Protein AF-A0A2J0N388-F1 (afdb_monomer)

Secondary structure (DSSP, 8-state):
------HHHHHHHHHHHHHHH---B-HHHHHHHHIIIIIIGGGS-TT--------SBGGGTHHHHHTS--

Solvent-accessible surface area (backbone atoms only — not comparable to full-atom values): 4305 Å² total; per-residue (Å²): 137,90,82,90,66,54,71,74,50,16,50,50,16,33,48,49,41,30,74,76,70,70,43,61,47,17,69,77,32,9,31,54,45,26,42,46,64,73,64,45,49,81,76,51,65,89,90,64,85,83,88,79,78,73,84,48,66,16,81,83,45,48,71,65,51,72,76,47,92,124

Radius of gyration: 12.14 Å; Cα contacts (8 Å, |Δi|>4): 82; chains: 1; bounding box: 34×28×29 Å

Structure (mmCIF, N/CA/C/O backbone):
data_AF-A0A2J0N388-F1
#
_entry.id   AF-A0A2J0N388-F1
#
loop_
_atom_site.group_PDB
_atom_site.id
_atom_site.type_symbol
_atom_site.label_atom_id
_atom_site.label_alt_id
_atom_site.label_comp_id
_atom_site.label_asym_id
_atom_site.label_entity_id
_atom_site.label_seq_id
_atom_site.pdbx_PDB_ins_code
_atom_site.Cartn_x
_atom_site.Cartn_y
_atom_site.Cartn_z
_atom_site.occupancy
_atom_site.B_iso_or_equiv
_atom_site.auth_seq_id
_atom_site.auth_comp_id
_atom_site.auth_asym_id
_atom_site.auth_atom_id
_atom_site.pdbx_PDB_model_num
ATOM 1 N N . GLU A 1 1 ? -8.456 16.290 3.303 1.00 88.38 1 GLU A N 1
ATOM 2 C CA . GLU A 1 1 ? -7.115 16.780 3.685 1.00 88.38 1 GLU A CA 1
ATOM 3 C C . GLU A 1 1 ? -6.097 16.159 2.743 1.00 88.38 1 GLU A C 1
ATOM 5 O O . GLU A 1 1 ? -6.317 15.028 2.321 1.00 88.38 1 GLU A O 1
ATOM 10 N N . TYR A 1 2 ? -5.041 16.887 2.390 1.00 94.44 2 TYR A N 1
ATOM 11 C CA . TYR A 1 2 ? -3.915 16.332 1.641 1.00 94.44 2 TYR A CA 1
ATOM 12 C C . TYR A 1 2 ? -2.804 15.964 2.615 1.00 94.44 2 TYR A C 1
ATOM 14 O O . TYR A 1 2 ? -2.466 16.749 3.496 1.00 94.44 2 TYR A O 1
ATOM 22 N N . VAL A 1 3 ? -2.247 14.770 2.451 1.00 96.56 3 VAL A N 1
ATOM 23 C CA . VAL A 1 3 ? -1.243 14.200 3.350 1.00 96.56 3 VAL A CA 1
ATOM 24 C C . VAL A 1 3 ? -0.089 13.646 2.530 1.00 96.56 3 VAL A C 1
ATOM 26 O O . VAL A 1 3 ? -0.294 13.131 1.433 1.00 96.56 3 VAL A O 1
ATOM 29 N N . ALA A 1 4 ? 1.120 13.744 3.072 1.00 96.62 4 ALA A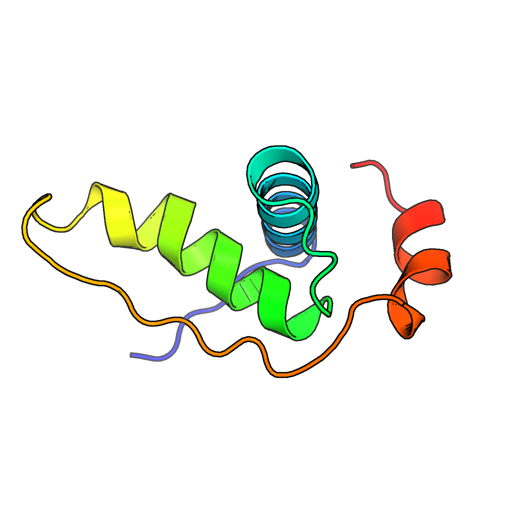 N 1
ATOM 30 C CA . ALA A 1 4 ? 2.306 13.153 2.473 1.00 96.62 4 ALA A CA 1
ATOM 31 C C . ALA A 1 4 ? 2.601 11.784 3.099 1.00 96.62 4 ALA A C 1
ATOM 33 O O . ALA A 1 4 ? 2.432 11.582 4.305 1.00 96.62 4 ALA A O 1
ATOM 34 N N . VAL A 1 5 ? 3.072 10.863 2.265 1.00 97.69 5 VAL A N 1
ATOM 35 C CA . VAL A 1 5 ? 3.607 9.551 2.644 1.00 97.69 5 VAL A CA 1
ATOM 36 C C . VAL A 1 5 ? 4.987 9.454 2.010 1.00 97.69 5 VAL A C 1
ATOM 38 O O . VAL A 1 5 ? 5.144 9.830 0.852 1.00 97.69 5 VAL A O 1
ATOM 41 N N . ALA A 1 6 ? 5.989 9.018 2.768 1.00 97.19 6 ALA A N 1
ATOM 42 C CA . ALA A 1 6 ? 7.349 8.896 2.246 1.00 97.19 6 ALA A CA 1
ATOM 43 C C . ALA A 1 6 ? 7.520 7.619 1.405 1.00 97.19 6 ALA A C 1
ATOM 45 O O 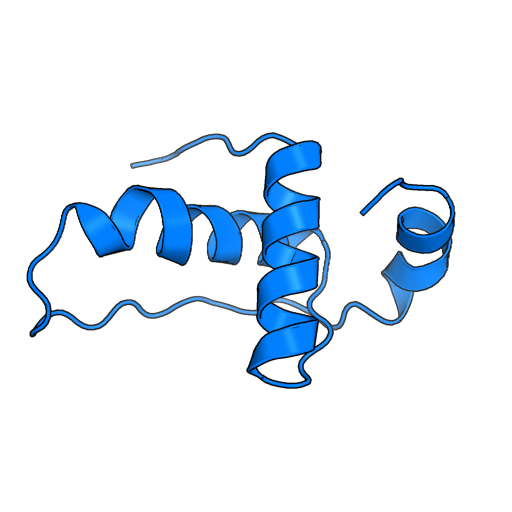. ALA A 1 6 ? 6.852 6.618 1.657 1.00 97.19 6 ALA A O 1
ATOM 46 N N . ASP A 1 7 ? 8.499 7.586 0.502 1.00 95.06 7 ASP A N 1
ATOM 47 C CA . ASP A 1 7 ? 8.744 6.423 -0.370 1.00 95.06 7 ASP A CA 1
ATOM 48 C C . ASP A 1 7 ? 8.917 5.111 0.410 1.00 95.06 7 ASP A C 1
ATOM 50 O O . ASP A 1 7 ? 8.351 4.079 0.060 1.00 95.06 7 ASP A O 1
ATOM 54 N N . LYS A 1 8 ? 9.644 5.144 1.537 1.00 95.00 8 LYS A N 1
ATOM 55 C CA . LYS A 1 8 ? 9.820 3.967 2.411 1.00 95.00 8 LYS A CA 1
ATOM 56 C C . LYS A 1 8 ? 8.503 3.466 2.998 1.00 95.00 8 LYS A C 1
ATOM 58 O O . LYS A 1 8 ? 8.332 2.269 3.207 1.00 95.00 8 LYS A O 1
ATOM 63 N N . GLU A 1 9 ? 7.592 4.381 3.297 1.00 97.25 9 GLU A N 1
ATOM 64 C CA . GLU A 1 9 ? 6.265 4.052 3.797 1.00 97.25 9 GLU A CA 1
ATOM 65 C C . GLU A 1 9 ? 5.396 3.473 2.668 1.00 97.25 9 GLU A C 1
ATOM 67 O O . GLU A 1 9 ? 4.718 2.465 2.864 1.00 97.25 9 GLU A O 1
ATOM 72 N N . ALA A 1 10 ? 5.484 4.033 1.460 1.00 96.44 10 ALA A N 1
ATOM 73 C CA . ALA A 1 10 ? 4.817 3.486 0.282 1.00 96.44 10 ALA A CA 1
ATOM 74 C C . ALA A 1 10 ? 5.294 2.063 -0.042 1.00 96.44 10 ALA A C 1
ATOM 76 O O . ALA A 1 10 ? 4.466 1.196 -0.301 1.00 96.44 10 ALA A O 1
ATOM 77 N N . LEU A 1 11 ? 6.595 1.780 0.068 1.00 96.06 11 LEU A N 1
ATOM 78 C CA . LEU A 1 11 ? 7.142 0.425 -0.080 1.00 96.06 11 LEU A CA 1
ATOM 79 C C . LEU A 1 11 ? 6.552 -0.564 0.941 1.00 96.06 11 LEU A C 1
ATOM 81 O O . LEU A 1 11 ? 6.257 -1.709 0.600 1.00 96.06 11 LEU A O 1
ATOM 85 N N . GLN A 1 12 ? 6.305 -0.126 2.180 1.00 97.00 12 GLN A N 1
ATOM 86 C CA . GLN A 1 12 ? 5.587 -0.951 3.159 1.00 97.00 12 GLN A CA 1
ATOM 87 C C . GLN A 1 12 ? 4.123 -1.160 2.754 1.00 97.00 12 GLN A C 1
ATOM 89 O O . GLN A 1 12 ? 3.600 -2.260 2.912 1.00 97.00 12 GLN A O 1
ATOM 94 N N . GLY A 1 13 ? 3.464 -0.129 2.216 1.00 97.19 13 GLY A N 1
ATOM 95 C CA . GLY A 1 13 ? 2.119 -0.230 1.640 1.00 97.19 13 GLY A CA 1
ATOM 96 C C . GLY A 1 13 ? 2.033 -1.264 0.518 1.00 97.19 13 GLY A C 1
ATOM 97 O O . GLY A 1 13 ? 1.154 -2.125 0.544 1.00 97.19 13 GLY A O 1
ATOM 98 N N . PHE A 1 14 ? 2.990 -1.218 -0.411 1.00 96.38 14 PHE A N 1
ATOM 99 C CA . PHE A 1 14 ? 3.131 -2.168 -1.513 1.00 96.38 14 PHE A CA 1
ATOM 100 C C . PHE A 1 14 ? 3.244 -3.603 -0.990 1.00 96.38 14 PHE A C 1
ATOM 102 O O . PHE A 1 14 ? 2.482 -4.485 -1.396 1.00 96.38 14 PHE A O 1
ATOM 109 N N . LYS A 1 15 ? 4.167 -3.821 -0.044 1.00 96.00 15 LYS A N 1
ATOM 110 C CA . LYS A 1 15 ? 4.425 -5.133 0.554 1.00 96.00 15 LYS A CA 1
ATOM 111 C C . LYS A 1 15 ? 3.193 -5.687 1.263 1.00 96.00 15 LYS A C 1
ATOM 113 O O . LYS A 1 15 ? 2.825 -6.827 1.014 1.00 96.00 15 LYS A O 1
ATOM 118 N N . MET A 1 16 ? 2.521 -4.874 2.082 1.00 97.38 16 MET A N 1
ATOM 119 C CA . MET A 1 16 ? 1.313 -5.299 2.796 1.00 97.38 16 MET A CA 1
ATOM 120 C C . MET A 1 16 ? 0.224 -5.777 1.841 1.00 97.38 16 MET A C 1
ATOM 122 O O . MET A 1 16 ? -0.306 -6.864 2.036 1.00 97.38 16 MET A O 1
ATOM 126 N N . LEU A 1 17 ? -0.105 -4.991 0.812 1.00 97.56 17 LEU A N 1
ATOM 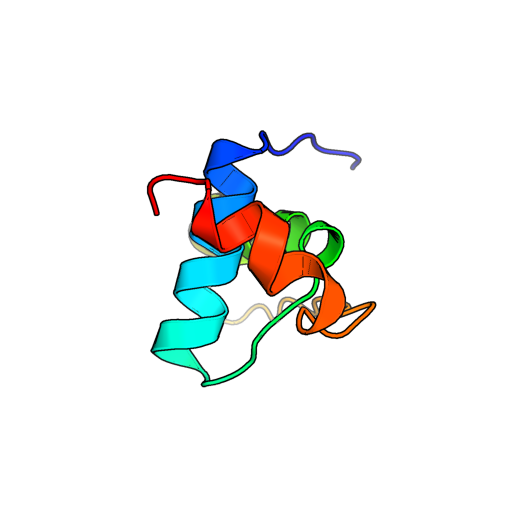127 C CA . LEU A 1 17 ? -1.182 -5.371 -0.102 1.00 97.56 17 LEU A CA 1
ATOM 128 C C . LEU A 1 17 ? -0.821 -6.619 -0.924 1.00 97.56 17 LEU A C 1
ATOM 130 O O . LEU A 1 17 ? -1.673 -7.478 -1.145 1.00 97.56 17 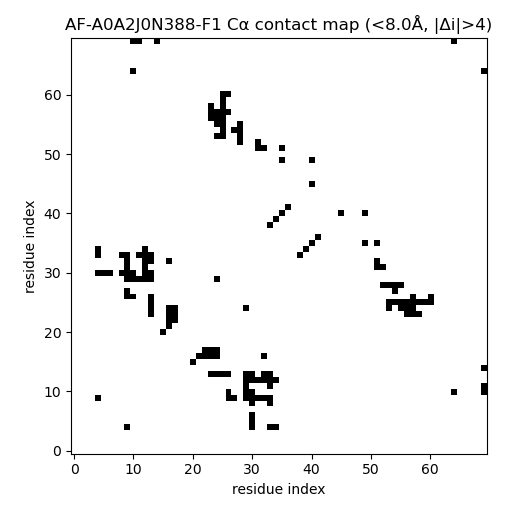LEU A O 1
ATOM 134 N N . THR A 1 18 ? 0.453 -6.750 -1.300 1.00 95.88 18 THR A N 1
ATOM 135 C CA . THR A 1 18 ? 0.953 -7.922 -2.028 1.00 95.88 18 THR A CA 1
ATOM 136 C C . THR A 1 18 ? 0.909 -9.184 -1.170 1.00 95.88 18 THR A C 1
ATOM 138 O O . THR A 1 18 ? 0.429 -10.216 -1.628 1.00 95.88 18 THR A O 1
ATOM 141 N N . GLU A 1 19 ? 1.382 -9.121 0.075 1.00 96.50 19 GLU A N 1
ATOM 142 C CA . GLU A 1 19 ? 1.461 -10.288 0.964 1.00 96.50 19 GLU A CA 1
ATOM 143 C C . GLU A 1 19 ? 0.098 -10.691 1.540 1.00 96.50 19 GLU A C 1
ATOM 145 O O . GLU A 1 19 ? -0.152 -11.879 1.731 1.00 96.50 19 GLU A O 1
ATOM 150 N N . MET A 1 20 ? -0.777 -9.724 1.827 1.00 97.69 20 MET A N 1
ATOM 151 C CA . MET A 1 20 ? -2.069 -9.993 2.470 1.00 97.69 20 MET A CA 1
ATOM 152 C C . MET A 1 20 ? -3.159 -10.359 1.464 1.00 97.69 20 MET A C 1
ATOM 154 O O . MET A 1 20 ? -3.938 -11.269 1.726 1.00 97.69 20 MET A O 1
ATOM 158 N N . GLU A 1 21 ? -3.201 -9.679 0.315 1.00 97.62 21 GLU A N 1
ATOM 159 C CA . GLU A 1 21 ? -4.305 -9.805 -0.648 1.00 97.62 21 GLU A CA 1
ATOM 160 C C . GLU A 1 21 ? -3.859 -10.376 -2.003 1.00 97.62 21 GLU A C 1
ATOM 162 O O . GLU A 1 21 ? -4.686 -10.592 -2.888 1.00 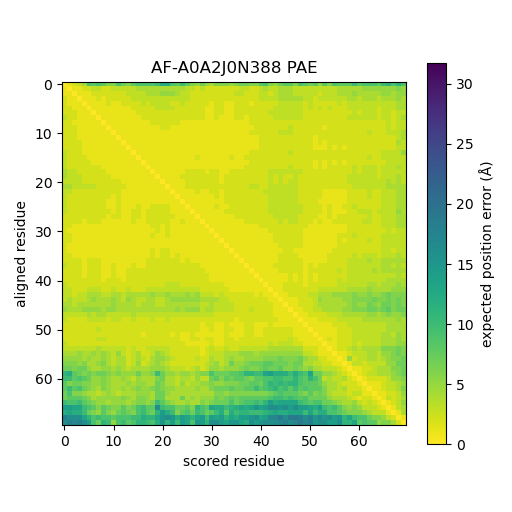97.62 21 GLU A O 1
ATOM 167 N N . GLY A 1 22 ? -2.557 -10.605 -2.213 1.00 96.38 22 GLY A N 1
ATOM 168 C CA . GLY A 1 22 ? -2.031 -11.096 -3.492 1.00 96.38 22 GLY A CA 1
ATOM 169 C C . GLY A 1 22 ? -2.140 -10.084 -4.640 1.00 96.38 22 GLY A C 1
ATOM 170 O O . GLY A 1 22 ? -2.003 -10.454 -5.806 1.00 96.38 22 GLY A O 1
ATOM 171 N N . ILE A 1 23 ? -2.398 -8.810 -4.332 1.00 96.62 23 ILE A N 1
ATOM 172 C CA . ILE A 1 23 ? -2.513 -7.731 -5.316 1.00 96.62 23 ILE A CA 1
ATOM 173 C C . ILE A 1 23 ? -1.186 -6.984 -5.364 1.00 96.62 23 ILE A C 1
ATOM 175 O O . ILE A 1 23 ? -0.715 -6.509 -4.339 1.00 96.62 23 ILE A O 1
ATOM 179 N N . ILE A 1 24 ? -0.620 -6.825 -6.561 1.00 95.38 24 ILE A N 1
ATOM 180 C CA . ILE A 1 24 ? 0.605 -6.052 -6.800 1.00 95.38 24 ILE A CA 1
ATOM 181 C C . ILE A 1 24 ? 0.203 -4.628 -7.238 1.00 95.38 24 ILE A C 1
ATOM 183 O O . ILE A 1 24 ? -0.089 -4.418 -8.423 1.00 95.38 24 ILE A O 1
ATOM 187 N N . PRO A 1 25 ? 0.119 -3.640 -6.323 1.00 96.75 25 PRO A N 1
ATOM 188 C CA . PRO A 1 25 ? -0.298 -2.283 -6.671 1.00 96.75 25 PRO A CA 1
ATOM 189 C C . PRO A 1 25 ? 0.817 -1.495 -7.355 1.00 96.75 25 PRO A C 1
ATOM 191 O O . PRO A 1 25 ? 1.996 -1.741 -7.121 1.00 96.75 25 PRO A O 1
ATOM 194 N N . ALA A 1 26 ? 0.440 -0.476 -8.127 1.00 96.31 26 ALA A N 1
ATOM 195 C CA . ALA A 1 26 ? 1.383 0.570 -8.520 1.00 96.31 26 ALA A CA 1
ATOM 196 C C . ALA A 1 26 ? 1.977 1.283 -7.286 1.00 96.31 26 ALA A C 1
ATOM 198 O O . ALA A 1 26 ? 1.323 1.387 -6.231 1.00 96.31 26 ALA A O 1
ATOM 199 N N . LEU A 1 27 ? 3.196 1.811 -7.401 1.00 94.88 27 LEU A N 1
ATOM 200 C CA . LEU A 1 27 ? 3.848 2.522 -6.291 1.00 94.88 27 LEU A CA 1
ATOM 201 C C . LEU A 1 27 ? 3.060 3.759 -5.836 1.00 94.88 27 LEU A C 1
ATOM 203 O O . LEU A 1 27 ? 2.972 4.031 -4.635 1.00 94.88 27 LEU A O 1
ATOM 207 N N . GLU A 1 28 ? 2.397 4.465 -6.748 1.00 95.62 28 GLU A N 1
ATOM 208 C CA . GLU A 1 28 ? 1.545 5.613 -6.419 1.00 95.62 28 GLU A CA 1
ATOM 209 C C . GLU A 1 28 ? 0.345 5.188 -5.563 1.00 95.62 28 GLU A C 1
ATOM 211 O O . GLU A 1 28 ? 0.035 5.821 -4.554 1.00 95.62 28 GLU A O 1
ATOM 216 N N . SER A 1 29 ? -0.292 4.062 -5.903 1.00 97.19 29 SER A N 1
ATOM 217 C CA . SER A 1 29 ? -1.399 3.499 -5.112 1.00 97.19 29 SER A CA 1
ATOM 218 C C . SER A 1 29 ? -0.933 2.998 -3.741 1.00 97.19 29 SER A C 1
ATOM 220 O O . SER A 1 29 ? -1.670 3.065 -2.755 1.00 97.19 29 SER A O 1
ATOM 222 N N . SER A 1 30 ? 0.317 2.549 -3.648 1.00 97.44 30 SER A N 1
ATOM 223 C CA . SER A 1 30 ? 0.906 2.042 -2.406 1.00 97.44 30 SER A CA 1
ATOM 224 C C . SER A 1 30 ? 1.031 3.117 -1.319 1.00 97.44 30 SER A C 1
ATOM 226 O O . SER A 1 30 ? 0.906 2.809 -0.130 1.00 97.44 30 SER A O 1
ATOM 228 N N . HIS A 1 31 ? 1.169 4.392 -1.706 1.00 98.00 31 HIS A N 1
ATOM 229 C CA . HIS A 1 31 ? 1.106 5.524 -0.776 1.00 98.00 31 HIS A CA 1
ATOM 230 C C . HIS A 1 31 ? -0.256 5.590 -0.072 1.00 98.00 31 HIS A C 1
ATOM 232 O O . HIS A 1 31 ? -0.330 5.708 1.155 1.00 98.00 31 HIS A O 1
ATOM 238 N N . ALA A 1 32 ? -1.342 5.465 -0.843 1.00 98.06 32 ALA A N 1
ATOM 239 C CA . ALA A 1 32 ? -2.700 5.503 -0.314 1.00 98.06 32 ALA A CA 1
ATOM 240 C C . ALA A 1 32 ? -2.977 4.312 0.614 1.00 98.06 32 ALA A C 1
ATOM 242 O O . ALA A 1 32 ? -3.577 4.492 1.674 1.00 98.06 32 ALA A O 1
ATOM 243 N N . ILE A 1 33 ? -2.483 3.121 0.263 1.00 98.25 33 ILE A N 1
ATOM 244 C CA . ILE A 1 33 ? -2.612 1.917 1.094 1.00 98.25 33 ILE A CA 1
ATOM 245 C C . ILE A 1 33 ? -1.916 2.090 2.439 1.00 98.25 33 ILE A C 1
ATOM 247 O O . ILE A 1 33 ? -2.530 1.851 3.482 1.00 98.25 33 ILE A O 1
ATOM 251 N N . TYR A 1 34 ? -0.659 2.541 2.444 1.00 98.44 34 TYR A N 1
ATOM 252 C CA . TYR A 1 34 ? 0.051 2.753 3.700 1.00 9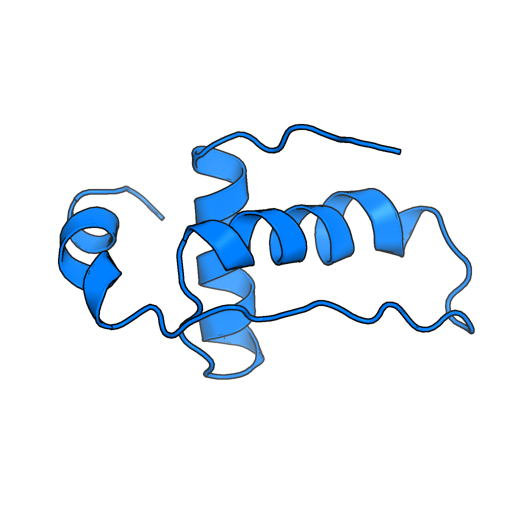8.44 34 TYR A CA 1
ATOM 253 C C . TYR A 1 34 ? -0.675 3.772 4.582 1.00 98.44 34 TYR A C 1
ATOM 255 O O . TYR A 1 34 ? -0.894 3.514 5.769 1.00 98.44 34 TYR A O 1
ATOM 263 N N . TYR A 1 35 ? -1.100 4.904 4.012 1.00 98.38 35 TYR A N 1
ATOM 264 C CA . TYR A 1 35 ? -1.845 5.904 4.770 1.00 98.38 35 TYR A CA 1
ATOM 265 C C . TYR A 1 35 ? -3.146 5.330 5.343 1.00 98.38 35 TYR A C 1
ATOM 267 O O . TYR A 1 35 ? -3.392 5.458 6.547 1.00 98.38 35 TYR A O 1
ATOM 275 N N . ALA A 1 36 ? -3.945 4.659 4.509 1.00 97.88 36 ALA A N 1
ATOM 276 C CA . ALA A 1 36 ? -5.216 4.071 4.909 1.00 97.88 36 ALA A CA 1
ATOM 277 C C . ALA A 1 36 ? -5.036 3.079 6.065 1.00 97.88 36 ALA A C 1
ATOM 279 O O . ALA A 1 36 ? -5.708 3.210 7.086 1.00 97.88 36 ALA A O 1
ATOM 280 N N . VAL A 1 37 ? -4.088 2.145 5.951 1.00 97.75 37 VAL A N 1
ATOM 281 C CA . VAL A 1 37 ? -3.904 1.052 6.919 1.00 97.75 37 VAL A CA 1
ATOM 282 C C . VAL A 1 37 ? -3.153 1.498 8.175 1.00 97.75 37 VAL A C 1
ATOM 284 O O . VAL A 1 37 ? -3.545 1.141 9.285 1.00 97.75 37 VAL A O 1
ATOM 287 N N . LYS A 1 38 ? -2.061 2.261 8.038 1.00 98.00 38 LYS A N 1
ATOM 288 C CA . LYS A 1 38 ? -1.172 2.588 9.168 1.00 98.00 38 LYS A CA 1
ATOM 289 C C . LYS A 1 38 ? -1.494 3.910 9.847 1.00 98.00 38 LYS A C 1
ATOM 291 O O . LYS A 1 38 ? -1.175 4.057 11.025 1.00 98.00 38 LYS A O 1
ATOM 296 N N . LYS A 1 39 ? -2.087 4.879 9.141 1.00 97.31 39 LYS A N 1
ATOM 297 C CA . LYS A 1 39 ? -2.297 6.233 9.687 1.00 97.31 39 LYS A CA 1
ATOM 298 C C . LYS A 1 39 ? -3.764 6.572 9.920 1.00 97.31 39 LYS A C 1
ATOM 300 O O . LYS A 1 39 ? -4.040 7.244 10.913 1.00 97.31 39 LYS A O 1
ATOM 305 N N . LEU A 1 40 ? -4.677 6.139 9.048 1.00 97.31 40 LEU A N 1
ATOM 306 C CA . LEU A 1 40 ? -6.101 6.479 9.139 1.00 97.31 40 LEU A CA 1
ATOM 307 C C . LEU A 1 40 ? -6.921 5.426 9.893 1.00 97.31 40 LEU A C 1
ATOM 309 O O . LEU A 1 40 ? -7.585 5.776 10.866 1.00 97.31 40 LEU A O 1
ATOM 313 N N . ALA A 1 41 ? -6.850 4.153 9.495 1.00 97.50 41 ALA A N 1
ATOM 314 C CA . ALA A 1 41 ? -7.642 3.075 10.091 1.00 97.50 41 ALA A CA 1
ATOM 315 C C . ALA A 1 41 ? -7.519 2.977 11.627 1.00 97.50 41 ALA A C 1
ATOM 317 O O . ALA A 1 41 ? -8.551 2.831 12.276 1.00 97.50 41 ALA A O 1
ATOM 318 N N . PRO A 1 42 ? -6.332 3.148 12.255 1.00 97.62 42 PRO A N 1
ATOM 319 C CA . PRO A 1 42 ? -6.217 3.100 13.717 1.00 97.62 42 PRO A CA 1
ATOM 320 C C . PRO A 1 42 ? -6.904 4.263 14.448 1.00 97.62 42 PRO A C 1
ATOM 322 O O . PRO A 1 42 ? -7.079 4.198 15.662 1.00 97.62 42 PRO A O 1
ATOM 325 N N . LYS A 1 43 ? -7.244 5.346 13.737 1.00 97.31 43 LYS A N 1
ATOM 326 C CA . LYS A 1 43 ? -7.827 6.573 14.305 1.00 97.31 43 LYS A CA 1
ATOM 327 C C . LYS A 1 43 ? -9.343 6.648 14.155 1.00 97.31 43 LYS A C 1
ATOM 329 O O . LYS A 1 43 ? -9.951 7.577 14.680 1.00 97.31 43 LYS A O 1
ATOM 334 N N . ILE A 1 44 ? -9.948 5.719 13.420 1.00 96.75 44 ILE A N 1
ATOM 335 C CA . ILE A 1 44 ? -11.392 5.681 13.194 1.00 96.75 44 ILE A CA 1
ATOM 336 C C . ILE A 1 44 ? -11.990 4.417 13.812 1.00 96.75 44 ILE A C 1
ATOM 338 O O . ILE A 1 44 ? -11.293 3.446 14.098 1.00 96.75 44 ILE A O 1
ATOM 342 N N . SER A 1 45 ? -13.300 4.439 14.045 1.00 97.69 45 SER A N 1
ATOM 343 C CA . SER A 1 45 ? -14.010 3.283 14.587 1.00 97.69 45 SER A CA 1
ATOM 344 C C . SER A 1 45 ? -14.083 2.136 13.572 1.00 97.69 45 SER A C 1
ATOM 346 O O . SER A 1 45 ? -14.133 2.362 12.363 1.00 97.69 45 SER A O 1
ATOM 348 N N . LYS A 1 46 ? -14.120 0.895 14.071 1.00 95.62 46 LYS A N 1
ATOM 349 C CA . LYS A 1 46 ? -14.092 -0.334 13.257 1.00 95.62 46 LYS A CA 1
ATOM 350 C C . LYS A 1 46 ? -15.336 -0.540 12.379 1.00 95.62 46 LYS A C 1
ATOM 352 O O . LYS A 1 46 ? -15.289 -1.359 11.472 1.00 95.62 46 LYS A O 1
ATOM 357 N N . ASP A 1 47 ? -16.431 0.177 12.638 1.00 97.19 47 ASP A N 1
ATOM 358 C CA . ASP A 1 47 ? -17.646 0.177 11.806 1.00 97.19 47 ASP A CA 1
ATOM 359 C C . ASP A 1 47 ? -17.514 1.047 1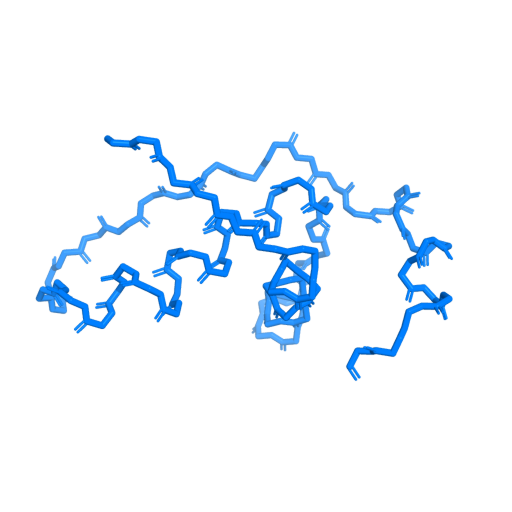0.545 1.00 97.19 47 ASP A C 1
ATOM 361 O O . ASP A 1 47 ? -18.390 1.018 9.680 1.00 97.19 47 ASP A O 1
ATOM 365 N N . LYS A 1 48 ? -16.451 1.853 10.433 1.00 97.75 48 LYS A N 1
ATOM 366 C CA . LYS A 1 48 ? -16.233 2.719 9.274 1.00 97.75 48 LYS A CA 1
ATOM 367 C C . LYS A 1 48 ? -15.567 1.968 8.130 1.00 97.75 48 LYS A C 1
ATOM 369 O O . LYS A 1 48 ? -14.660 1.167 8.327 1.00 97.75 48 LYS A O 1
ATOM 374 N N . ILE A 1 49 ? -15.994 2.301 6.916 1.00 97.31 49 ILE A N 1
ATOM 375 C CA . ILE A 1 49 ? -15.456 1.753 5.672 1.00 97.31 49 ILE A CA 1
ATOM 376 C C . ILE A 1 49 ? -14.515 2.789 5.053 1.00 97.31 49 ILE A C 1
ATOM 378 O O . ILE A 1 49 ? -14.889 3.951 4.889 1.00 97.31 49 ILE A O 1
ATOM 382 N N . ILE A 1 50 ? -13.305 2.360 4.692 1.00 97.44 50 ILE A N 1
ATOM 383 C CA . ILE A 1 50 ? -12.347 3.160 3.922 1.00 97.44 50 ILE A CA 1
ATOM 384 C C . ILE A 1 50 ? -12.334 2.620 2.493 1.00 97.44 50 ILE A C 1
ATOM 386 O O . ILE A 1 50 ? -12.007 1.457 2.276 1.00 97.44 50 ILE A O 1
ATOM 390 N N . ALA A 1 51 ? -12.665 3.466 1.519 1.00 97.62 51 ALA A N 1
ATOM 391 C CA . ALA A 1 51 ? -12.506 3.148 0.105 1.00 97.62 51 ALA A CA 1
ATOM 392 C C . ALA A 1 51 ? -11.169 3.704 -0.399 1.00 97.62 51 ALA A C 1
ATOM 394 O O . ALA A 1 51 ? -10.884 4.890 -0.225 1.00 97.62 51 ALA A O 1
ATOM 395 N N . VAL A 1 52 ? -10.356 2.855 -1.030 1.00 97.69 52 VAL A N 1
ATOM 396 C CA . VAL A 1 52 ? -9.060 3.236 -1.607 1.00 97.69 52 VAL A CA 1
ATOM 397 C C . VAL A 1 52 ? -9.094 2.995 -3.111 1.00 97.69 52 VAL A C 1
ATOM 399 O O . VAL A 1 52 ? -9.480 1.921 -3.564 1.00 97.69 52 VAL A O 1
ATOM 402 N N . CYS A 1 53 ? -8.686 3.997 -3.889 1.00 97.62 53 CYS A N 1
ATOM 403 C CA . CYS A 1 53 ? -8.543 3.862 -5.333 1.00 97.62 53 CYS A CA 1
ATOM 404 C C . CYS A 1 53 ? -7.184 3.229 -5.666 1.00 97.62 53 CYS A C 1
ATOM 406 O O . CYS A 1 53 ? -6.145 3.803 -5.340 1.00 97.62 53 CYS A O 1
ATOM 408 N N . LEU A 1 54 ? -7.199 2.068 -6.327 1.00 97.31 54 LEU A N 1
ATOM 409 C CA . LEU A 1 54 ? -6.014 1.460 -6.932 1.00 97.31 54 LEU A CA 1
ATOM 410 C C . LEU A 1 54 ? -5.929 1.909 -8.392 1.00 97.31 54 LEU A C 1
ATOM 412 O O . LEU A 1 54 ? -6.580 1.347 -9.270 1.00 97.31 54 LEU A O 1
ATOM 416 N N . SER A 1 55 ? -5.155 2.963 -8.639 1.00 95.56 55 SER A N 1
ATOM 417 C CA . SER A 1 55 ? -5.072 3.632 -9.941 1.00 95.56 55 SER A CA 1
ATOM 418 C C . SER A 1 55 ? -4.377 2.801 -11.023 1.00 95.56 55 SER A C 1
ATOM 420 O O . SER A 1 55 ? -4.565 3.066 -12.210 1.00 95.56 55 SER A O 1
ATOM 422 N N . GLY A 1 56 ? -3.574 1.805 -10.640 1.00 94.12 56 GLY A N 1
ATOM 423 C CA . GLY A 1 56 ? -2.785 1.019 -11.580 1.00 94.12 56 GLY A CA 1
ATOM 424 C C . GLY A 1 56 ? -2.185 -0.255 -10.991 1.00 94.12 56 GLY A C 1
ATOM 425 O O . GLY A 1 56 ? -2.208 -0.496 -9.784 1.00 94.12 56 GLY A O 1
ATOM 426 N N . ARG A 1 57 ? -1.634 -1.066 -11.897 1.00 93.56 57 ARG A N 1
ATOM 427 C CA . ARG A 1 57 ? -0.922 -2.326 -11.631 1.00 93.56 57 ARG A CA 1
ATOM 428 C C . ARG A 1 57 ? 0.570 -2.075 -11.398 1.00 93.56 57 ARG A C 1
ATOM 430 O O . ARG A 1 57 ? 1.162 -1.281 -12.125 1.00 93.56 57 ARG A O 1
ATOM 437 N N . GLY A 1 58 ? 1.172 -2.798 -10.457 1.00 90.12 58 GLY A N 1
ATOM 438 C CA . GLY A 1 58 ? 2.592 -2.663 -10.112 1.00 90.12 58 GLY A CA 1
ATOM 439 C C . GLY A 1 58 ? 3.559 -3.435 -11.006 1.00 90.12 58 GLY A C 1
ATOM 440 O O . GLY A 1 58 ? 4.759 -3.389 -10.767 1.00 90.12 58 GLY A O 1
ATOM 441 N N . ASP A 1 59 ? 3.074 -4.113 -12.054 1.00 88.56 59 ASP A N 1
ATOM 442 C CA . ASP A 1 59 ? 3.917 -4.855 -13.008 1.00 88.56 59 ASP A CA 1
ATOM 443 C C . ASP A 1 59 ? 5.059 -3.992 -13.58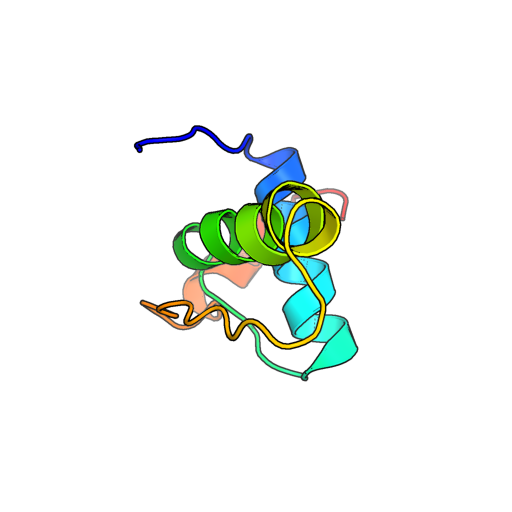1 1.00 88.56 59 ASP A C 1
ATOM 445 O O . ASP A 1 59 ? 6.164 -4.479 -13.800 1.00 88.56 59 ASP A O 1
ATOM 449 N N . LYS A 1 60 ? 4.800 -2.694 -13.801 1.00 82.50 60 LYS A N 1
ATOM 450 C CA . LYS A 1 60 ? 5.785 -1.734 -14.328 1.00 82.50 60 LYS A CA 1
ATOM 451 C C . LYS A 1 60 ? 6.845 -1.324 -13.305 1.00 82.50 60 LYS A C 1
ATOM 453 O O . LYS A 1 60 ? 7.928 -0.905 -13.699 1.00 82.50 60 LYS A O 1
ATOM 458 N N . ASP A 1 61 ? 6.538 -1.456 -12.020 1.00 84.88 61 ASP A N 1
ATOM 459 C CA . ASP A 1 61 ? 7.372 -0.962 -10.924 1.00 84.88 61 ASP A CA 1
ATOM 460 C C . ASP A 1 61 ? 8.281 -2.051 -10.342 1.00 84.88 61 ASP A C 1
ATOM 462 O O . ASP A 1 61 ? 9.128 -1.770 -9.495 1.00 84.88 61 ASP A O 1
ATOM 466 N N . ILE A 1 62 ? 8.146 -3.301 -10.800 1.00 83.62 62 ILE A N 1
ATOM 467 C CA . ILE A 1 62 ? 8.887 -4.453 -10.269 1.00 83.62 62 ILE A CA 1
ATOM 468 C C . ILE A 1 62 ? 10.400 -4.221 -10.276 1.00 83.62 62 ILE A C 1
ATOM 470 O O . ILE A 1 62 ? 11.068 -4.556 -9.297 1.00 83.62 62 ILE A O 1
ATOM 474 N N . ASP A 1 63 ? 10.952 -3.635 -11.337 1.00 85.75 63 ASP A N 1
ATOM 475 C CA . ASP A 1 63 ? 12.398 -3.408 -11.430 1.00 85.75 63 ASP A CA 1
ATOM 476 C C . ASP A 1 63 ? 12.880 -2.325 -10.455 1.00 85.75 63 ASP A C 1
ATOM 478 O O . ASP A 1 63 ? 13.957 -2.452 -9.869 1.00 85.75 63 ASP A O 1
ATOM 482 N N . ILE A 1 64 ? 12.051 -1.308 -10.201 1.00 83.88 64 ILE A N 1
ATOM 483 C CA . ILE A 1 64 ? 12.318 -0.265 -9.199 1.00 83.88 64 ILE A CA 1
ATOM 484 C C . ILE A 1 64 ? 12.320 -0.893 -7.802 1.00 83.88 64 ILE A C 1
ATOM 486 O O . ILE A 1 64 ? 13.218 -0.656 -6.991 1.00 83.88 64 ILE A O 1
ATOM 490 N N . ILE A 1 65 ? 11.331 -1.744 -7.532 1.00 84.56 65 ILE A N 1
ATOM 491 C CA . ILE A 1 65 ? 11.130 -2.371 -6.226 1.00 84.56 65 ILE A CA 1
ATOM 492 C C . ILE A 1 65 ? 12.211 -3.413 -5.936 1.00 84.56 65 ILE A C 1
ATOM 494 O O . ILE A 1 65 ? 12.689 -3.487 -4.807 1.00 84.56 65 ILE A O 1
ATOM 498 N N . ARG A 1 66 ? 12.663 -4.174 -6.940 1.00 82.94 66 ARG A N 1
ATOM 499 C CA . ARG A 1 66 ? 13.767 -5.142 -6.801 1.00 82.94 66 ARG A CA 1
ATOM 500 C C . ARG A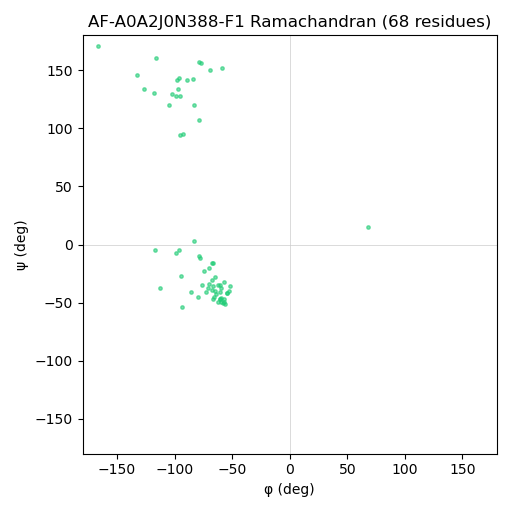 1 66 ? 15.066 -4.510 -6.304 1.00 82.94 66 ARG A C 1
ATOM 502 O O . ARG A 1 66 ? 15.828 -5.174 -5.606 1.00 82.94 66 ARG A O 1
ATOM 509 N N . GLY A 1 67 ? 15.323 -3.248 -6.649 1.00 79.00 67 GLY A N 1
ATOM 510 C CA . GLY A 1 67 ? 16.478 -2.494 -6.154 1.00 79.00 67 GLY A CA 1
ATOM 511 C C . GLY A 1 67 ? 16.315 -1.961 -4.724 1.00 79.00 67 GLY A C 1
ATOM 512 O O . GLY A 1 67 ? 17.290 -1.511 -4.119 1.00 79.00 67 GLY A O 1
ATOM 513 N N . CYS A 1 68 ? 15.104 -2.008 -4.166 1.00 78.12 68 CYS A N 1
ATOM 514 C CA . CYS A 1 68 ? 14.776 -1.469 -2.853 1.00 78.12 68 CYS A CA 1
ATOM 515 C C . CYS A 1 68 ? 14.794 -2.570 -1.781 1.00 78.12 68 CYS A C 1
ATOM 517 O O . CYS A 1 68 ? 14.332 -3.687 -1.998 1.00 78.12 68 CYS A O 1
ATOM 519 N N . LYS A 1 69 ? 15.283 -2.256 -0.576 1.00 66.69 69 LYS A N 1
ATOM 520 C CA . LYS A 1 69 ? 15.121 -3.153 0.581 1.00 66.69 69 LYS A CA 1
ATOM 521 C C . LYS A 1 69 ? 13.700 -3.007 1.146 1.00 66.69 69 LYS A C 1
ATOM 523 O O . LYS A 1 69 ? 13.404 -1.976 1.751 1.00 66.69 69 LYS A O 1
ATOM 528 N N . LEU A 1 70 ? 12.860 -4.020 0.910 1.00 66.38 70 LEU A N 1
ATOM 529 C CA . LEU A 1 70 ? 11.504 -4.200 1.465 1.00 66.38 70 LEU A CA 1
ATOM 530 C C . LEU A 1 70 ? 11.500 -4.823 2.874 1.00 66.38 70 LEU A C 1
ATOM 532 O O . LEU A 1 70 ? 12.517 -5.430 3.268 1.00 66.38 70 LEU A O 1
#

Sequence (70 aa):
EYVAVADKEALQGFKMLTEMEGIIPALESSHAIYYAVKKLAPKISKDKIIAVCLSGRGDKDIDIIRGCKL

pLDDT: mean 93.84, std 6.85, range [66.38, 98.44]

Foldseek 3Di:
DDDDDDLVLLLVLQVCCCVPVVARAASVQSRQSSCVPPPNVVVDDPPDDDDGDRPDGNPVVVVVSVVDDD

Nearest PDB structures (foldseek):
  7a20-assembly1_B  TM=9.121E-01  e=6.520E-05  Salmonella enterica subsp. enterica serovar Typhimurium
  2rhg-assembly1_B-2  TM=9.081E-01  e=1.088E-04  Salmonella enterica subsp. enterica serovar Typhimurium
  2j9y-assembly1_B-2  TM=9.073E-01  e=1.318E-04  Salmonella enterica subsp. enterica serovar Typhimurium
  1k7f-assembly1_B-2  TM=9.105E-01  e=1.498E-04  Salmonella enterica subsp. enterica serovar Typhimurium
  1fuy-assembly1_B-2  TM=9.071E-01  e=1.815E-04  Salmonella enterica subsp. enterica serovar Typhimurium

Mean predicted aligned error: 3.12 Å